Protein AF-A0A7S0WNC1-F1 (afdb_monomer_lite)

Foldseek 3Di:
DDDDDDDDDAPDWDKDWDWDADPDPDPDRIDIDIDIDHHHDDKFWPDKDKPPWAWVVHDDRPDFKTKTWDAQPDQKMWIAIDIPDNPDFAWWWKDWDPDIDIDTRHGDIDGHHGDGGTMIMIGD

Secondary structure (DSSP, 8-state):
-------PPBTSEEEEEEEEE-SSS-TT-EEEEEEEEEBPPPP-EEEEEEESS-EESPP-TT--EEEEEPPTT-S-EEEEEEESSTT---EEEEEETTEEEEEE-TTEEE-----TTPEEEEE-

pLDDT: mean 84.25, std 9.6, range [58.78, 95.0]

Organism: NCBI:txid1411642

Sequence (124 aa):
AEFTVENLLVGSANVVEVAVTAATSFVGNTAVYTVSILRSPQPTLDSILVTPGLLDPTFSPDTLVYTSQLQAHEAEVQLTATANVQTADLTGQVRYGSVDLTTTLQGTSVTVPVSAGSTLEVFI

Radius of gyration: 24.42 Å; chains: 1; bounding box: 46×24×74 Å

Structure (mmCIF, N/CA/C/O backbone):
data_AF-A0A7S0WNC1-F1
#
_entry.id   AF-A0A7S0WNC1-F1
#
loop_
_atom_site.group_PDB
_atom_site.id
_atom_site.type_symbol
_atom_site.label_atom_id
_atom_site.label_alt_id
_atom_site.label_comp_id
_atom_site.label_asym_id
_atom_site.label_entity_id
_atom_site.label_seq_id
_atom_site.pdbx_PDB_ins_code
_atom_site.Cartn_x
_atom_site.Cartn_y
_atom_site.Cartn_z
_atom_site.occupancy
_atom_site.B_iso_or_equiv
_atom_site.auth_seq_id
_atom_site.auth_comp_id
_atom_site.auth_asym_id
_atom_site.auth_atom_id
_atom_site.pdbx_PDB_model_num
ATOM 1 N N . ALA A 1 1 ? 16.246 12.412 -31.675 1.00 63.34 1 ALA A N 1
ATOM 2 C CA . ALA A 1 1 ? 15.172 11.414 -31.812 1.00 63.34 1 ALA A CA 1
ATOM 3 C C . ALA A 1 1 ? 14.704 11.082 -30.411 1.00 63.34 1 ALA A C 1
ATOM 5 O O . ALA A 1 1 ? 15.558 10.851 -29.563 1.00 63.34 1 ALA A O 1
ATOM 6 N N . GLU A 1 2 ? 13.403 11.133 -30.162 1.00 71.81 2 GLU A N 1
ATOM 7 C CA . GLU A 1 2 ? 12.817 10.612 -28.927 1.00 71.81 2 GLU A CA 1
ATOM 8 C C . GLU A 1 2 ? 12.342 9.186 -29.184 1.00 71.81 2 GLU A C 1
ATOM 10 O O . GLU A 1 2 ? 11.897 8.862 -30.287 1.00 71.81 2 GLU A O 1
ATOM 15 N N . PHE A 1 3 ? 12.494 8.331 -28.179 1.00 75.31 3 PHE A N 1
ATOM 16 C CA . PHE A 1 3 ? 12.030 6.955 -28.212 1.00 75.31 3 PHE A CA 1
ATOM 17 C C . PHE A 1 3 ? 11.099 6.747 -27.022 1.00 75.31 3 PHE A C 1
ATOM 19 O O . PHE A 1 3 ? 11.504 6.957 -25.879 1.00 75.31 3 PHE A O 1
ATOM 26 N N . THR A 1 4 ? 9.862 6.347 -27.302 1.00 82.62 4 THR A N 1
ATOM 27 C CA . THR A 1 4 ? 8.836 6.098 -26.288 1.00 82.62 4 THR A CA 1
ATOM 28 C C . THR A 1 4 ? 8.562 4.605 -26.221 1.00 82.62 4 THR A C 1
ATOM 30 O O . THR A 1 4 ? 8.400 3.952 -27.251 1.00 82.62 4 THR A O 1
ATOM 33 N N . VAL A 1 5 ? 8.495 4.067 -25.004 1.00 84.88 5 VAL A N 1
ATOM 34 C CA . VAL A 1 5 ? 8.094 2.681 -24.748 1.00 84.88 5 VAL A CA 1
ATOM 35 C C . VAL A 1 5 ? 6.781 2.705 -23.990 1.00 84.88 5 VAL A C 1
ATOM 37 O O . VAL A 1 5 ? 6.697 3.281 -22.907 1.00 84.88 5 VAL A O 1
ATOM 40 N N . GLU A 1 6 ? 5.763 2.068 -24.552 1.00 89.38 6 GLU A N 1
ATOM 41 C CA . GLU A 1 6 ? 4.425 1.981 -23.968 1.00 89.38 6 GLU A CA 1
ATOM 42 C C . GLU A 1 6 ? 4.067 0.526 -23.647 1.00 89.38 6 GLU A C 1
ATOM 44 O O . GLU A 1 6 ? 4.713 -0.407 -24.120 1.00 89.38 6 GLU A O 1
ATOM 49 N N . ASN A 1 7 ? 3.016 0.326 -22.846 1.00 89.94 7 ASN A N 1
ATOM 50 C CA . ASN A 1 7 ? 2.442 -0.995 -22.548 1.00 89.94 7 ASN A CA 1
ATOM 51 C C . ASN A 1 7 ? 3.414 -2.008 -21.913 1.00 89.94 7 ASN A C 1
ATOM 53 O O . ASN A 1 7 ? 3.333 -3.207 -22.162 1.00 89.94 7 ASN A O 1
ATOM 57 N N . LEU A 1 8 ? 4.305 -1.528 -21.041 1.00 94.88 8 LEU A N 1
ATOM 58 C CA . LEU A 1 8 ? 5.188 -2.380 -20.244 1.00 94.88 8 LEU A CA 1
ATOM 59 C C . LEU A 1 8 ? 4.391 -3.384 -19.397 1.00 94.88 8 LEU A C 1
ATOM 61 O O . LEU A 1 8 ? 3.493 -2.987 -18.641 1.00 94.88 8 LEU A O 1
ATOM 65 N N . LEU A 1 9 ? 4.791 -4.652 -19.470 1.00 94.56 9 LEU A N 1
ATOM 66 C CA . LEU A 1 9 ? 4.290 -5.751 -18.655 1.00 94.56 9 LEU A CA 1
ATOM 67 C C . LEU A 1 9 ? 4.734 -5.578 -17.200 1.00 94.56 9 LEU A C 1
ATOM 69 O O . LEU A 1 9 ? 5.894 -5.272 -16.916 1.00 94.56 9 LEU A O 1
ATOM 73 N N . VAL A 1 10 ? 3.799 -5.788 -16.277 1.00 93.50 10 VAL A N 1
ATOM 74 C CA . VAL A 1 10 ? 4.036 -5.725 -14.831 1.00 93.50 10 VAL A CA 1
ATOM 75 C C . VAL A 1 10 ? 4.637 -7.042 -14.341 1.00 93.50 10 VAL A C 1
ATOM 77 O O . VAL A 1 10 ? 4.198 -8.113 -14.751 1.00 93.50 10 VAL A O 1
ATOM 80 N N . GLY A 1 11 ? 5.628 -6.972 -13.447 1.00 86.75 11 GLY A N 1
ATOM 81 C CA . GLY A 1 11 ? 6.184 -8.154 -12.771 1.00 86.75 11 GLY A CA 1
ATOM 82 C C . GLY A 1 11 ? 7.052 -9.062 -13.651 1.00 86.75 11 GLY A C 1
ATOM 83 O O . GLY A 1 11 ? 7.446 -10.141 -13.220 1.00 86.75 11 GLY A O 1
ATOM 84 N N . SER A 1 12 ? 7.362 -8.647 -14.879 1.00 89.56 12 SER A N 1
ATOM 85 C CA . SER A 1 12 ? 8.265 -9.346 -15.798 1.00 89.56 12 SER A CA 1
ATOM 86 C C . SER A 1 12 ? 9.214 -8.358 -16.471 1.00 89.56 12 SER A C 1
ATOM 88 O O . SER A 1 12 ? 8.938 -7.159 -16.536 1.00 89.56 12 SER A O 1
ATOM 90 N N . ALA A 1 13 ? 10.354 -8.857 -16.952 1.00 92.88 13 ALA A N 1
ATOM 91 C CA . ALA A 1 13 ? 11.328 -8.031 -17.654 1.00 92.88 13 ALA A CA 1
ATOM 92 C C . ALA A 1 13 ? 10.777 -7.587 -19.017 1.00 92.88 13 ALA A C 1
ATOM 94 O O . ALA A 1 13 ? 10.367 -8.413 -19.831 1.00 92.88 13 ALA A O 1
ATOM 95 N N . ASN A 1 14 ? 10.813 -6.281 -19.271 1.00 94.69 14 ASN A N 1
ATOM 96 C CA . ASN A 1 14 ? 10.555 -5.697 -20.580 1.00 94.69 14 ASN A CA 1
ATOM 97 C C . ASN A 1 14 ? 11.902 -5.367 -21.211 1.00 94.69 14 ASN A C 1
ATOM 99 O O . ASN A 1 14 ? 12.667 -4.581 -20.652 1.00 94.69 14 ASN A O 1
ATOM 103 N N . VAL A 1 15 ? 12.202 -5.982 -22.350 1.00 94.19 15 VAL A N 1
ATOM 104 C CA . VAL A 1 15 ? 13.494 -5.822 -23.019 1.00 94.19 15 VAL A CA 1
ATOM 105 C C . VAL A 1 15 ? 13.321 -4.934 -24.240 1.00 94.19 15 VAL A C 1
ATOM 107 O O . VAL A 1 15 ? 12.468 -5.188 -25.087 1.00 94.19 15 VAL A O 1
ATOM 110 N N . VAL A 1 16 ? 14.145 -3.895 -24.317 1.00 93.12 16 VAL A N 1
ATOM 111 C CA . VAL A 1 16 ? 14.182 -2.943 -25.424 1.00 93.12 16 VAL A CA 1
ATOM 112 C C . VAL A 1 16 ? 15.576 -2.970 -26.029 1.00 93.12 16 VAL A C 1
ATOM 114 O O . VAL A 1 16 ? 16.564 -2.737 -25.331 1.00 93.12 16 VAL A O 1
ATOM 117 N N . GLU A 1 17 ? 15.657 -3.222 -27.330 1.00 92.69 17 GLU A N 1
ATOM 118 C CA . GLU A 1 17 ? 16.900 -3.113 -28.088 1.00 92.69 17 GLU A CA 1
ATOM 119 C C . GLU A 1 17 ? 16.966 -1.760 -28.795 1.00 92.69 17 GLU A C 1
ATOM 121 O O . GLU A 1 17 ? 16.087 -1.397 -29.576 1.00 92.69 17 GLU A O 1
ATOM 126 N N . VAL A 1 18 ? 18.025 -1.006 -28.514 1.00 91.00 18 VAL A N 1
ATOM 127 C CA . VAL A 1 18 ? 18.279 0.308 -29.099 1.00 91.00 18 VAL A CA 1
ATOM 128 C C . VAL A 1 18 ? 19.470 0.196 -30.035 1.00 91.00 18 VAL A C 1
ATOM 130 O O . VAL A 1 18 ? 20.613 0.077 -29.592 1.00 91.00 18 VAL A O 1
ATOM 133 N N . ALA A 1 19 ? 19.203 0.249 -31.336 1.00 89.50 19 ALA A N 1
ATOM 134 C CA . ALA A 1 19 ? 20.237 0.330 -32.356 1.00 89.50 19 ALA A CA 1
ATOM 135 C C . ALA A 1 19 ? 20.650 1.794 -32.574 1.00 89.50 19 ALA A C 1
ATOM 137 O O . ALA A 1 19 ? 19.838 2.637 -32.956 1.00 89.50 19 ALA A O 1
ATOM 138 N N . VAL A 1 20 ? 21.924 2.094 -32.340 1.00 87.69 20 VAL A N 1
ATOM 139 C CA . VAL A 1 20 ? 22.532 3.409 -32.541 1.00 87.69 20 VAL A CA 1
ATOM 140 C C . VAL A 1 20 ? 23.480 3.322 -33.725 1.00 87.69 20 VAL A C 1
ATOM 142 O O . VAL A 1 20 ? 24.525 2.679 -33.644 1.00 87.69 20 VAL A O 1
ATOM 145 N N . THR A 1 21 ? 23.128 3.986 -34.821 1.00 85.56 21 THR A N 1
ATOM 146 C CA . THR A 1 21 ? 23.968 4.068 -36.019 1.00 85.56 21 THR A CA 1
ATOM 147 C C . THR A 1 21 ? 24.705 5.404 -36.041 1.00 85.56 21 THR A C 1
ATOM 149 O O . THR A 1 21 ? 24.088 6.465 -35.935 1.00 85.56 21 THR A O 1
ATOM 152 N N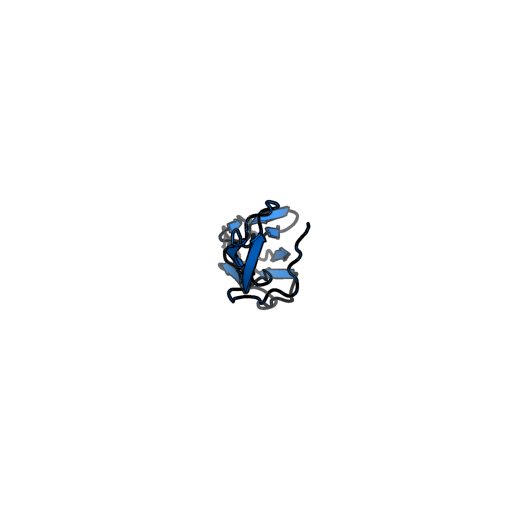 . ALA A 1 22 ? 26.032 5.368 -36.172 1.00 82.06 22 ALA A N 1
ATOM 153 C CA . ALA A 1 22 ? 26.831 6.584 -36.298 1.00 82.06 22 ALA A CA 1
ATOM 154 C C . ALA A 1 22 ? 26.496 7.325 -37.606 1.00 82.06 22 ALA A C 1
ATOM 156 O O . ALA A 1 22 ? 26.330 6.704 -38.651 1.00 82.06 22 ALA A O 1
ATOM 157 N N . ALA A 1 23 ? 26.464 8.660 -37.575 1.00 76.62 23 ALA A N 1
ATOM 158 C CA . ALA A 1 23 ? 26.151 9.493 -38.745 1.00 76.62 23 ALA A CA 1
ATOM 159 C C . ALA A 1 23 ? 27.251 9.509 -39.833 1.00 76.62 23 ALA A C 1
ATOM 161 O O . ALA A 1 23 ? 27.145 10.248 -40.811 1.00 76.62 23 ALA A O 1
ATOM 162 N N . THR A 1 24 ? 28.338 8.751 -39.660 1.00 71.38 24 THR A N 1
ATOM 163 C CA . THR A 1 24 ? 29.456 8.719 -40.607 1.00 71.38 24 THR A CA 1
ATOM 164 C C . THR A 1 24 ? 29.171 7.746 -41.751 1.00 71.38 24 THR A C 1
ATOM 166 O O . THR A 1 24 ? 28.518 6.724 -41.577 1.00 71.38 24 THR A O 1
ATOM 169 N N . SER A 1 25 ? 29.688 8.044 -42.943 1.00 62.34 25 SER A N 1
ATOM 170 C CA . SER A 1 25 ? 29.473 7.262 -44.172 1.00 62.34 25 SER A CA 1
ATOM 171 C C . SER A 1 25 ? 30.195 5.903 -44.212 1.00 62.34 25 SER A C 1
ATOM 173 O O . SER A 1 25 ? 30.212 5.247 -45.254 1.00 62.34 25 SER A O 1
ATOM 175 N N . PHE A 1 26 ? 30.795 5.461 -43.103 1.00 59.75 26 PHE A N 1
ATOM 176 C CA . PHE A 1 26 ? 31.443 4.154 -43.002 1.00 59.75 26 PHE A CA 1
ATOM 177 C C . PHE A 1 26 ? 30.407 3.072 -42.672 1.00 59.75 26 PHE A C 1
ATOM 179 O O . PHE A 1 26 ? 29.800 3.070 -41.601 1.00 59.75 26 PHE A O 1
ATOM 186 N N . VAL A 1 27 ? 30.223 2.130 -43.599 1.00 61.09 27 VAL A N 1
ATOM 187 C CA . VAL A 1 27 ? 29.350 0.960 -43.434 1.00 61.09 27 VAL A CA 1
ATOM 188 C C . VAL A 1 27 ? 29.846 0.116 -42.251 1.00 61.09 27 VAL A C 1
ATOM 190 O O . VAL A 1 27 ? 30.991 -0.326 -42.258 1.00 61.09 27 VAL A O 1
ATOM 193 N N . GLY A 1 28 ? 28.992 -0.109 -41.242 1.00 62.94 28 GLY A N 1
ATOM 194 C CA . GLY A 1 28 ? 29.263 -1.036 -40.128 1.00 62.94 28 GLY A CA 1
ATOM 195 C C . GLY A 1 28 ? 29.240 -0.456 -38.705 1.00 62.94 28 GLY A C 1
ATOM 196 O O . GLY A 1 28 ? 29.346 -1.222 -37.755 1.00 62.94 28 GLY A O 1
ATOM 197 N N . ASN A 1 29 ? 29.048 0.852 -38.510 1.00 75.88 29 ASN A N 1
ATOM 198 C CA . ASN A 1 29 ? 29.026 1.468 -37.171 1.00 75.88 29 ASN A CA 1
ATOM 199 C C . ASN A 1 29 ? 27.618 1.496 -36.538 1.00 75.88 29 ASN A C 1
ATOM 201 O O . ASN A 1 29 ? 27.086 2.575 -36.268 1.00 75.88 29 ASN A O 1
ATOM 205 N N . THR A 1 30 ? 26.997 0.330 -36.320 1.00 83.88 30 THR A N 1
ATOM 206 C CA . THR A 1 30 ? 25.779 0.228 -35.490 1.00 83.88 30 THR A CA 1
ATOM 207 C C . THR A 1 30 ? 26.099 -0.486 -34.184 1.00 83.88 30 THR A C 1
ATOM 209 O O . THR A 1 30 ? 26.594 -1.609 -34.202 1.00 83.88 30 THR A O 1
ATOM 212 N N . ALA A 1 31 ? 25.807 0.160 -33.059 1.00 87.38 31 ALA A N 1
ATOM 213 C CA . ALA A 1 31 ? 25.872 -0.441 -31.734 1.00 87.38 31 ALA A CA 1
ATOM 214 C C . ALA A 1 31 ? 24.455 -0.764 -31.257 1.00 87.38 31 ALA A C 1
ATOM 216 O O . ALA A 1 31 ? 23.565 0.075 -31.378 1.00 87.38 31 ALA A O 1
ATOM 217 N N . VAL A 1 32 ? 24.243 -1.962 -30.715 1.00 90.88 32 VAL A N 1
ATOM 218 C CA . VAL A 1 32 ? 22.961 -2.354 -30.119 1.00 90.88 32 VAL A CA 1
ATOM 219 C C . VAL A 1 32 ? 23.103 -2.339 -28.605 1.00 90.88 32 VAL A C 1
ATOM 221 O O . VAL A 1 32 ? 24.003 -2.973 -28.056 1.00 90.88 32 VAL A O 1
ATOM 224 N N . TYR A 1 33 ? 22.214 -1.610 -27.939 1.00 92.12 33 TYR A N 1
ATOM 225 C CA . TYR A 1 33 ? 22.114 -1.554 -26.487 1.00 92.12 33 TYR A CA 1
ATOM 226 C C . TYR A 1 33 ? 20.849 -2.264 -26.034 1.00 92.12 33 TYR A C 1
ATOM 228 O O . TYR A 1 33 ? 19.778 -2.044 -26.593 1.00 92.12 33 TYR A O 1
ATOM 236 N N . THR A 1 34 ? 20.962 -3.071 -24.986 1.00 94.38 34 THR A N 1
ATOM 237 C CA . THR A 1 34 ? 19.812 -3.716 -24.354 1.00 94.38 34 THR A CA 1
ATOM 238 C C . THR A 1 34 ? 19.436 -2.950 -23.093 1.00 94.38 34 THR A C 1
ATOM 240 O O . THR A 1 34 ? 20.238 -2.837 -22.165 1.00 94.38 34 THR A O 1
ATOM 243 N N . VAL A 1 35 ? 18.208 -2.445 -23.044 1.00 93.88 35 VAL A N 1
ATOM 244 C CA . VAL A 1 35 ? 17.616 -1.834 -21.852 1.00 93.88 35 VAL A CA 1
ATOM 245 C C . VAL A 1 35 ? 16.601 -2.814 -21.278 1.00 93.88 35 VAL A C 1
ATOM 247 O O . VAL A 1 35 ? 15.655 -3.206 -21.959 1.00 93.88 35 VAL A O 1
ATOM 250 N N . SER A 1 36 ? 16.806 -3.223 -20.026 1.00 95.00 36 SER A N 1
ATOM 251 C CA . SER A 1 36 ? 15.862 -4.064 -19.288 1.00 95.00 36 SER A CA 1
ATOM 252 C C . SER A 1 36 ? 15.077 -3.203 -18.307 1.00 95.00 36 SER A C 1
ATOM 254 O O . SER A 1 36 ? 15.663 -2.525 -17.463 1.00 95.00 36 SER A O 1
ATOM 256 N N . ILE A 1 37 ? 13.754 -3.218 -18.435 1.00 94.50 37 ILE A N 1
ATOM 257 C CA . ILE A 1 37 ? 12.833 -2.426 -17.624 1.00 94.50 37 ILE A CA 1
ATOM 258 C C . ILE A 1 37 ? 11.948 -3.387 -16.839 1.00 94.50 37 ILE A C 1
ATOM 260 O O . ILE A 1 37 ? 11.158 -4.141 -17.412 1.00 94.50 37 ILE A O 1
ATOM 264 N N . LEU A 1 38 ? 12.043 -3.334 -15.513 1.00 92.75 38 LEU A N 1
ATOM 265 C CA . LEU A 1 38 ? 11.115 -4.026 -14.628 1.00 92.75 38 LEU A CA 1
ATOM 266 C C . LEU A 1 38 ? 10.064 -3.036 -14.138 1.00 92.75 38 LEU A C 1
ATOM 268 O O . LEU A 1 38 ? 10.365 -2.124 -13.369 1.00 92.75 38 LEU A O 1
ATOM 272 N N . ARG A 1 39 ? 8.820 -3.219 -14.582 1.00 92.88 39 ARG A N 1
ATOM 273 C CA . ARG A 1 39 ? 7.700 -2.419 -14.093 1.00 92.88 39 ARG A CA 1
ATOM 274 C C . ARG A 1 39 ? 7.147 -3.036 -12.812 1.00 92.88 39 ARG A C 1
ATOM 276 O O . ARG A 1 39 ? 6.645 -4.162 -12.829 1.00 92.88 39 ARG A O 1
ATOM 283 N N . SER A 1 40 ? 7.214 -2.271 -11.725 1.00 90.81 40 SER A N 1
ATOM 284 C CA . SER A 1 40 ? 6.584 -2.627 -10.451 1.00 90.81 40 SER A CA 1
ATOM 285 C C . SER A 1 40 ? 5.052 -2.648 -10.584 1.00 90.81 40 SER A C 1
ATOM 287 O O . SER A 1 40 ? 4.506 -1.835 -11.345 1.00 90.81 40 SER A O 1
ATOM 289 N N . PRO A 1 41 ? 4.338 -3.550 -9.883 1.00 90.69 41 PRO A N 1
ATOM 290 C CA . PRO A 1 41 ? 2.884 -3.469 -9.789 1.00 90.69 41 PRO A CA 1
ATOM 291 C C . PRO A 1 41 ? 2.439 -2.177 -9.098 1.00 90.69 41 PRO A C 1
ATOM 293 O O . PRO A 1 41 ? 3.235 -1.465 -8.485 1.00 90.69 41 PRO A O 1
ATOM 296 N N . GLN A 1 42 ? 1.151 -1.856 -9.239 1.00 89.00 42 GLN A N 1
ATOM 297 C CA . GLN A 1 42 ? 0.570 -0.738 -8.502 1.00 89.00 42 GLN A CA 1
ATOM 298 C C . GLN A 1 42 ? 0.641 -1.036 -6.999 1.00 89.00 42 GLN A C 1
ATOM 300 O O . GLN A 1 42 ? 0.238 -2.134 -6.598 1.00 89.00 42 GLN A O 1
ATOM 305 N N . PRO A 1 43 ? 1.158 -0.099 -6.187 1.00 88.38 43 PRO A N 1
ATOM 306 C CA . PRO A 1 43 ? 1.177 -0.272 -4.750 1.00 88.38 43 PRO A CA 1
ATOM 307 C C . PRO A 1 43 ? -0.256 -0.217 -4.215 1.00 88.38 43 PRO A C 1
ATOM 309 O O . PRO A 1 43 ? -1.006 0.712 -4.509 1.00 88.38 43 PRO A O 1
ATOM 312 N N . THR A 1 44 ? -0.630 -1.222 -3.440 1.00 88.50 44 THR A N 1
ATOM 313 C CA . THR A 1 44 ? -1.899 -1.323 -2.722 1.00 88.50 44 THR A CA 1
ATOM 314 C C . THR A 1 44 ? -1.621 -1.767 -1.295 1.00 88.50 44 THR A C 1
ATOM 316 O O . THR A 1 44 ? -0.609 -2.422 -1.020 1.00 88.50 44 THR A O 1
ATOM 319 N N . LEU A 1 45 ? -2.530 -1.433 -0.382 1.00 90.44 45 LEU A N 1
ATOM 320 C CA . LEU A 1 45 ? -2.493 -1.972 0.969 1.00 90.44 45 LEU A CA 1
ATOM 321 C C . LEU A 1 45 ? -2.776 -3.483 0.915 1.00 90.44 45 LEU A C 1
ATOM 323 O O . LEU A 1 45 ? -3.720 -3.915 0.258 1.00 90.44 45 LEU A O 1
ATOM 327 N N . ASP A 1 46 ? -1.935 -4.273 1.570 1.00 91.88 46 ASP A N 1
ATOM 328 C CA . ASP A 1 46 ? -1.992 -5.740 1.593 1.00 91.88 46 ASP A CA 1
ATOM 329 C C . ASP A 1 46 ? -2.404 -6.271 2.969 1.00 91.88 46 ASP A C 1
ATOM 331 O O . ASP A 1 46 ? -3.070 -7.297 3.073 1.00 91.88 46 ASP A O 1
ATOM 335 N N . SER A 1 47 ? -2.066 -5.544 4.037 1.00 92.38 47 SER A N 1
ATOM 336 C CA . SER A 1 47 ? -2.628 -5.787 5.363 1.00 92.38 47 SER A CA 1
ATOM 337 C C . SER A 1 47 ? -2.577 -4.545 6.245 1.00 92.38 47 SER A C 1
ATOM 339 O O . SER A 1 47 ? -1.758 -3.644 6.045 1.00 92.38 47 SER A O 1
ATOM 341 N N . ILE A 1 48 ? -3.441 -4.533 7.255 1.00 91.44 48 ILE A N 1
ATOM 342 C CA . ILE A 1 48 ? -3.351 -3.654 8.413 1.00 91.44 48 ILE A CA 1
ATOM 343 C C . ILE A 1 48 ? -3.680 -4.467 9.666 1.00 91.44 48 ILE A C 1
ATOM 345 O O . ILE A 1 48 ? -4.610 -5.275 9.678 1.00 91.44 48 ILE A O 1
ATOM 349 N N . LEU A 1 49 ? -2.887 -4.273 10.712 1.00 89.69 49 LEU A N 1
ATOM 350 C CA . LEU A 1 49 ? -3.030 -4.928 12.000 1.00 89.69 49 LEU A CA 1
ATOM 351 C C . LEU A 1 49 ? -2.946 -3.883 13.104 1.00 89.69 49 LEU A C 1
ATOM 353 O O . LEU A 1 49 ? -2.007 -3.087 13.150 1.00 89.69 49 LEU A O 1
ATOM 357 N N . VAL A 1 50 ? -3.911 -3.939 14.014 1.00 87.94 50 VAL A N 1
ATOM 358 C CA . VAL A 1 50 ? -3.885 -3.224 15.289 1.00 87.94 50 VAL A CA 1
ATOM 359 C C . VAL A 1 50 ? -3.560 -4.245 16.371 1.00 87.94 50 VAL A C 1
ATOM 361 O O . VAL A 1 50 ? -4.024 -5.378 16.314 1.00 87.94 50 VAL A O 1
ATOM 364 N N . THR A 1 51 ? -2.717 -3.894 17.334 1.00 86.38 51 THR A N 1
ATOM 365 C CA . THR A 1 51 ? -2.455 -4.733 18.512 1.00 86.38 51 THR A CA 1
ATOM 366 C C . THR A 1 51 ? -2.506 -3.855 19.756 1.00 86.38 51 THR A C 1
ATOM 368 O O . THR A 1 51 ? -1.818 -2.832 19.769 1.00 86.38 51 THR A O 1
ATOM 371 N N . PRO A 1 52 ? -3.297 -4.218 20.785 1.00 83.38 52 PRO A N 1
ATOM 372 C CA . PRO A 1 52 ? -3.999 -5.504 20.975 1.00 83.38 52 PRO A CA 1
ATOM 373 C C . PRO A 1 52 ? -5.423 -5.589 20.390 1.00 83.38 52 PRO A C 1
ATOM 375 O O . PRO A 1 52 ? -6.046 -6.647 20.457 1.00 83.38 52 PRO A O 1
ATOM 378 N N . GLY A 1 53 ? -5.939 -4.495 19.826 1.00 82.94 53 GLY A N 1
ATOM 379 C CA . GLY A 1 53 ? -7.299 -4.421 19.289 1.00 82.94 53 GLY A CA 1
ATOM 380 C C . GLY A 1 53 ? -7.538 -5.207 17.993 1.00 82.94 53 GLY A C 1
ATOM 381 O O . GLY A 1 53 ? -6.626 -5.750 17.379 1.00 82.94 53 GLY A O 1
ATOM 382 N N . LEU A 1 54 ? -8.798 -5.241 17.559 1.00 88.44 54 LEU A N 1
ATOM 383 C CA . LEU A 1 54 ? -9.211 -5.809 16.275 1.00 88.44 54 LEU A CA 1
ATOM 384 C C . LEU A 1 54 ? -9.837 -4.716 15.412 1.00 88.44 54 LEU A C 1
ATOM 386 O O . LEU A 1 54 ? -10.552 -3.855 15.920 1.00 88.44 54 LEU A O 1
ATOM 390 N N . LEU A 1 55 ? -9.588 -4.788 14.105 1.00 91.62 55 LEU A N 1
ATOM 391 C CA . LEU A 1 55 ? -10.204 -3.896 13.130 1.00 91.62 55 LEU A CA 1
ATOM 392 C C . LEU A 1 55 ? -11.667 -4.280 12.888 1.00 91.62 55 LEU A C 1
ATOM 394 O O . LEU A 1 55 ? -11.983 -5.449 12.652 1.00 91.62 55 LEU A O 1
ATOM 398 N N . ASP A 1 56 ? -12.526 -3.270 12.886 1.00 92.31 56 ASP A N 1
ATOM 399 C CA . ASP A 1 56 ? -13.904 -3.317 12.421 1.00 92.31 56 ASP A CA 1
ATOM 400 C C . ASP A 1 56 ? -14.110 -2.198 11.379 1.00 92.31 56 ASP A C 1
ATOM 402 O O . ASP A 1 56 ? -13.985 -1.012 11.722 1.00 92.31 56 ASP A O 1
ATOM 406 N N . PRO A 1 57 ? -14.358 -2.541 10.101 1.00 93.81 57 PRO A N 1
ATOM 407 C CA . PRO A 1 57 ? -14.516 -3.898 9.563 1.00 93.81 57 PRO A CA 1
ATOM 408 C C . PRO A 1 57 ? -13.195 -4.684 9.514 1.00 93.81 57 PRO A C 1
ATOM 410 O O . PRO A 1 57 ? -12.106 -4.116 9.604 1.00 93.81 57 PRO A O 1
ATOM 413 N N . THR A 1 58 ? -13.276 -6.004 9.308 1.00 92.94 58 THR A N 1
ATOM 414 C CA . THR A 1 58 ? -12.087 -6.802 8.969 1.00 92.94 58 THR A CA 1
ATOM 415 C C . THR A 1 58 ? -11.420 -6.242 7.716 1.00 92.94 58 THR A C 1
ATOM 417 O O . THR A 1 58 ? -12.113 -5.776 6.809 1.00 92.94 58 THR A O 1
ATOM 420 N N . PHE A 1 59 ? -10.089 -6.322 7.652 1.00 93.69 59 PHE A N 1
ATOM 421 C CA . PHE A 1 59 ? -9.303 -5.777 6.547 1.00 93.69 59 PHE A CA 1
ATOM 422 C C . PHE A 1 59 ? -9.863 -6.146 5.163 1.00 93.69 59 PHE A C 1
ATOM 424 O O . PHE A 1 59 ? -10.128 -7.315 4.872 1.00 93.69 59 PHE A O 1
ATOM 431 N N . SER A 1 60 ? -9.989 -5.126 4.313 1.00 92.25 60 SER A N 1
ATOM 432 C CA . SER A 1 60 ? -10.267 -5.240 2.884 1.00 92.25 60 SER A CA 1
ATOM 433 C C . SER A 1 60 ? -9.506 -4.134 2.145 1.00 92.25 60 SER A C 1
ATOM 435 O O . SER A 1 60 ? -9.549 -2.985 2.587 1.00 92.25 60 SER A O 1
ATOM 437 N N . PRO A 1 61 ? -8.847 -4.417 1.010 1.00 85.69 61 PRO A N 1
ATOM 438 C CA . PRO A 1 61 ? -8.084 -3.406 0.273 1.00 85.69 61 PRO A CA 1
ATOM 439 C C . PRO A 1 61 ? -8.942 -2.228 -0.220 1.00 85.69 61 PRO A C 1
ATOM 441 O O . PRO A 1 61 ? -8.405 -1.154 -0.472 1.00 85.69 61 PRO A O 1
ATOM 444 N N . ASP A 1 62 ? -10.262 -2.410 -0.315 1.00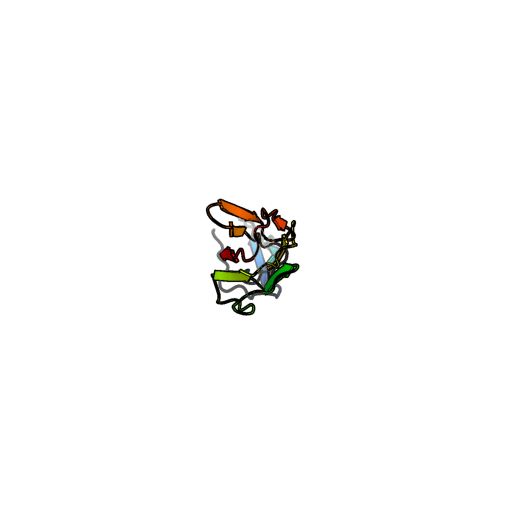 88.50 62 ASP A N 1
ATOM 445 C CA . ASP A 1 62 ? -11.207 -1.377 -0.757 1.00 88.50 62 ASP A CA 1
ATOM 446 C C . ASP A 1 62 ? -11.745 -0.504 0.395 1.00 88.50 62 ASP A C 1
ATOM 448 O O . ASP A 1 62 ? -12.465 0.470 0.162 1.00 88.50 62 ASP A O 1
ATOM 452 N N . THR A 1 63 ? -11.433 -0.844 1.649 1.00 91.69 63 THR A N 1
ATOM 453 C CA . THR A 1 63 ? -11.901 -0.100 2.824 1.00 91.69 63 THR A CA 1
ATOM 454 C C . THR A 1 63 ? -10.905 0.995 3.194 1.00 91.69 63 THR A C 1
ATOM 456 O O . THR A 1 63 ? -9.753 0.717 3.520 1.00 91.69 63 THR A O 1
ATOM 459 N N . LEU A 1 64 ? -11.386 2.242 3.212 1.00 90.62 64 LEU A N 1
ATOM 460 C CA . LEU A 1 64 ? -10.582 3.430 3.532 1.00 90.62 64 LEU A CA 1
ATOM 461 C C . LEU A 1 64 ? -10.630 3.837 5.009 1.00 90.62 64 LEU A C 1
ATOM 463 O O . LEU A 1 64 ? -9.811 4.636 5.452 1.00 90.62 64 LEU A O 1
ATOM 467 N N . VAL A 1 65 ? -11.604 3.328 5.770 1.00 92.25 65 VAL A N 1
ATOM 468 C CA . VAL A 1 65 ? -11.819 3.714 7.168 1.00 92.25 65 VAL A CA 1
ATOM 469 C C . VAL A 1 65 ? -12.029 2.479 8.022 1.00 92.25 65 VAL A C 1
ATOM 471 O O . VAL A 1 65 ? -12.922 1.674 7.755 1.00 92.25 65 VAL A O 1
ATOM 474 N N . TYR A 1 66 ? -11.232 2.375 9.077 1.00 93.00 66 TYR A N 1
ATOM 475 C CA . TYR A 1 66 ? -11.316 1.317 10.067 1.00 93.00 66 TYR A CA 1
ATOM 476 C C . TYR A 1 66 ? -11.504 1.883 11.460 1.00 93.00 66 TYR A C 1
ATOM 478 O O . TYR A 1 66 ? -11.028 2.974 11.771 1.00 93.00 66 TYR A O 1
ATOM 486 N N . THR A 1 67 ? -12.131 1.092 12.321 1.00 92.69 67 THR A N 1
ATOM 487 C CA . THR A 1 67 ? -12.207 1.365 13.752 1.00 92.69 67 THR A CA 1
ATOM 488 C C . THR A 1 67 ? -11.618 0.205 14.545 1.00 92.69 67 THR A C 1
ATOM 490 O O . THR A 1 67 ? -11.634 -0.933 14.091 1.00 92.69 67 THR A O 1
ATOM 493 N N . SER A 1 68 ? -11.075 0.476 15.726 1.00 89.19 68 SER A N 1
ATOM 494 C CA . SER A 1 68 ? -10.655 -0.554 16.675 1.00 89.19 68 SER A CA 1
ATOM 495 C C . SER A 1 68 ? -11.049 -0.127 18.080 1.00 89.19 68 SER A C 1
ATOM 497 O O . SER A 1 68 ? -10.666 0.951 18.543 1.00 89.19 68 SER A O 1
ATOM 499 N N . GLN A 1 69 ? -11.813 -0.979 18.762 1.00 85.06 69 GLN A N 1
ATOM 500 C CA . GLN A 1 69 ? -12.190 -0.768 20.158 1.00 85.06 69 GLN A CA 1
ATOM 501 C C . GLN A 1 69 ? -11.087 -1.299 21.067 1.00 85.06 69 GLN A C 1
ATOM 503 O O . GLN A 1 69 ? -10.743 -2.480 21.007 1.00 85.06 69 GLN A O 1
ATOM 508 N N . LEU A 1 70 ? -10.538 -0.424 21.904 1.00 78.81 70 LEU A N 1
ATOM 509 C CA . LEU A 1 70 ? -9.437 -0.766 22.800 1.00 78.81 70 LEU A CA 1
ATOM 510 C C . LEU A 1 70 ? -9.965 -1.123 24.188 1.00 78.81 70 LEU A C 1
ATOM 512 O O . LEU A 1 70 ? -10.901 -0.496 24.704 1.00 78.81 70 LEU A O 1
ATOM 516 N N . GLN A 1 71 ? -9.355 -2.125 24.818 1.00 73.56 71 GLN A N 1
ATOM 517 C CA . GLN A 1 71 ? -9.688 -2.457 26.199 1.00 73.56 71 GLN A CA 1
ATOM 518 C C . GLN A 1 71 ? -9.044 -1.453 27.165 1.00 73.56 71 GLN A C 1
ATOM 520 O O . GLN A 1 71 ? -8.012 -0.846 26.892 1.00 73.56 71 GLN A O 1
ATOM 525 N N . ALA A 1 72 ? -9.656 -1.280 28.339 1.00 63.84 72 ALA A N 1
ATOM 526 C CA . ALA A 1 72 ? -9.345 -0.209 29.294 1.00 63.84 72 ALA A CA 1
ATOM 527 C C . ALA A 1 72 ? -7.907 -0.187 29.868 1.00 63.84 72 ALA A C 1
ATOM 529 O O . ALA A 1 72 ? -7.591 0.698 30.657 1.00 63.84 72 ALA A O 1
ATOM 530 N N . HIS A 1 73 ? -7.056 -1.155 29.525 1.00 64.69 73 HIS A N 1
ATOM 531 C CA . HIS A 1 73 ? -5.727 -1.370 30.106 1.00 64.69 73 HIS A CA 1
ATOM 532 C C . HIS A 1 73 ? -4.570 -1.251 29.090 1.00 64.69 73 HIS A C 1
ATOM 534 O O . HIS A 1 73 ? -3.422 -1.511 29.444 1.00 64.69 73 HIS A O 1
ATOM 540 N N . GLU A 1 74 ? -4.835 -0.836 27.849 1.00 65.00 74 GLU A N 1
ATOM 541 C CA . GLU A 1 74 ? -3.861 -0.858 26.743 1.00 65.00 74 GLU A CA 1
ATOM 542 C C . GLU A 1 74 ? -3.183 0.505 26.511 1.00 65.00 74 GLU A C 1
ATOM 544 O O . GLU A 1 74 ? -3.608 1.282 25.665 1.00 65.00 74 GLU A O 1
ATOM 549 N N . ALA A 1 75 ? -2.132 0.832 27.271 1.00 68.88 75 ALA A N 1
ATOM 550 C CA . ALA A 1 75 ? -1.475 2.151 27.208 1.00 68.88 75 ALA A CA 1
ATOM 551 C C . ALA A 1 75 ? -0.694 2.438 25.903 1.00 68.88 75 ALA A C 1
ATOM 553 O O . ALA A 1 75 ? -0.301 3.579 25.652 1.00 68.88 75 ALA A O 1
ATOM 554 N N . GLU A 1 76 ? -0.452 1.420 25.078 1.00 78.12 76 GLU A N 1
ATOM 555 C CA . GLU A 1 76 ? 0.254 1.528 23.802 1.00 78.12 76 GLU A CA 1
ATOM 556 C C . GLU A 1 76 ? -0.433 0.637 22.771 1.00 78.12 76 GLU A C 1
ATOM 558 O O . GLU A 1 76 ? -0.741 -0.522 23.057 1.00 78.12 76 GLU A O 1
ATOM 563 N N . VAL A 1 77 ? -0.657 1.183 21.576 1.00 80.50 77 VAL A N 1
ATOM 564 C CA . VAL A 1 77 ? -1.222 0.444 20.451 1.00 80.50 77 VAL A CA 1
ATOM 565 C C . VAL A 1 77 ? -0.219 0.433 19.315 1.00 80.50 77 VAL A C 1
ATOM 567 O O . VAL A 1 77 ? 0.301 1.469 18.903 1.00 80.50 77 VAL A O 1
ATOM 570 N N . GLN A 1 78 ? 0.047 -0.751 18.781 1.00 84.25 78 GLN A N 1
ATOM 571 C CA . GLN A 1 78 ? 0.884 -0.893 17.598 1.00 84.25 78 GLN A CA 1
ATOM 572 C C . GLN A 1 78 ? 0.010 -1.005 16.361 1.00 84.25 78 GLN A C 1
ATOM 574 O O . GLN A 1 78 ? -0.931 -1.802 16.324 1.00 84.25 78 GLN A O 1
ATOM 579 N N . LEU A 1 79 ? 0.343 -0.201 15.353 1.00 86.44 79 LEU A N 1
ATOM 580 C CA . LEU A 1 79 ? -0.294 -0.211 14.050 1.00 86.44 79 LEU A CA 1
ATOM 581 C C . LEU A 1 79 ? 0.735 -0.642 13.010 1.00 86.44 79 LEU A C 1
ATOM 583 O O . LEU A 1 79 ? 1.725 0.042 12.757 1.00 86.44 79 LEU A O 1
ATOM 587 N N . THR A 1 80 ? 0.499 -1.799 12.406 1.00 87.38 80 THR A N 1
ATOM 588 C CA . THR A 1 80 ? 1.370 -2.332 11.360 1.00 87.38 80 THR A CA 1
ATOM 589 C C . THR A 1 80 ? 0.578 -2.477 10.080 1.00 87.38 80 THR A C 1
ATOM 591 O O . THR A 1 80 ? -0.391 -3.227 10.036 1.00 87.38 80 THR A O 1
ATOM 594 N N . ALA A 1 81 ? 1.004 -1.779 9.036 1.00 89.62 81 ALA A N 1
ATOM 595 C CA . ALA A 1 81 ? 0.484 -1.944 7.691 1.00 89.62 81 ALA A CA 1
ATOM 596 C C . ALA A 1 81 ? 1.561 -2.494 6.750 1.00 89.62 81 ALA A C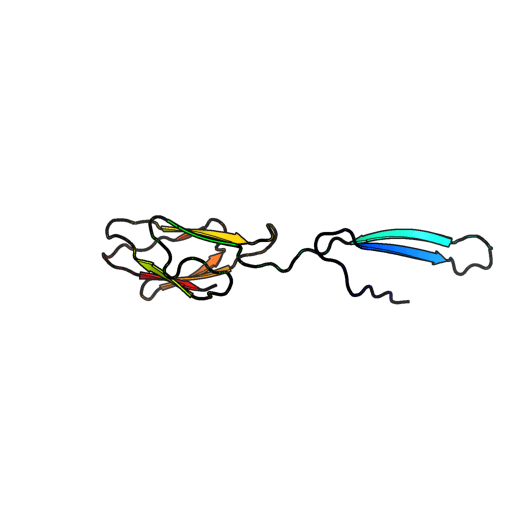 1
ATOM 598 O O . ALA A 1 81 ? 2.742 -2.152 6.872 1.00 89.62 81 ALA A O 1
ATOM 599 N N . THR A 1 82 ? 1.151 -3.320 5.790 1.00 91.25 82 THR A N 1
ATOM 600 C CA . THR A 1 82 ? 2.028 -3.822 4.725 1.00 91.25 82 THR A CA 1
ATOM 601 C C . THR A 1 82 ? 1.450 -3.479 3.367 1.00 91.25 82 THR A C 1
ATOM 603 O O . THR A 1 82 ? 0.249 -3.597 3.146 1.00 91.25 82 THR A O 1
ATOM 606 N N . ALA A 1 83 ? 2.310 -3.056 2.446 1.00 91.12 83 ALA A N 1
ATOM 607 C CA . ALA A 1 83 ? 1.948 -2.869 1.052 1.00 91.12 83 ALA A CA 1
ATOM 608 C C . ALA A 1 83 ? 2.300 -4.134 0.271 1.00 91.12 83 ALA A C 1
ATOM 610 O O . ALA A 1 83 ? 3.255 -4.835 0.613 1.00 91.12 83 ALA A O 1
ATOM 611 N N . ASN A 1 84 ? 1.597 -4.374 -0.833 1.00 90.25 84 ASN A N 1
ATOM 612 C CA . ASN A 1 84 ? 1.925 -5.452 -1.772 1.00 90.25 84 ASN A CA 1
ATOM 613 C C . ASN A 1 84 ? 3.295 -5.241 -2.462 1.00 90.25 84 ASN A C 1
ATOM 615 O O . ASN A 1 84 ? 3.842 -6.153 -3.082 1.00 90.25 84 ASN A O 1
ATOM 619 N N . VAL A 1 85 ? 3.853 -4.031 -2.359 1.00 90.31 85 VAL A N 1
ATOM 620 C CA . VAL A 1 85 ? 5.165 -3.635 -2.869 1.00 90.31 85 VAL A CA 1
ATOM 621 C C . VAL A 1 85 ? 5.999 -3.092 -1.713 1.00 90.31 85 VAL A C 1
ATOM 623 O O . VAL A 1 85 ? 5.662 -2.071 -1.129 1.00 90.31 85 VAL A O 1
ATOM 626 N N . GLN A 1 86 ? 7.132 -3.732 -1.415 1.00 83.38 86 GLN A N 1
ATOM 627 C CA . GLN A 1 86 ? 7.982 -3.360 -0.271 1.00 83.38 86 GLN A CA 1
ATOM 628 C C . GLN A 1 86 ? 8.565 -1.942 -0.340 1.00 83.38 86 GLN A C 1
ATOM 630 O O . GLN A 1 86 ? 8.903 -1.376 0.690 1.00 83.38 86 GLN A O 1
ATOM 635 N N . THR A 1 87 ? 8.708 -1.377 -1.540 1.00 84.81 87 THR A N 1
ATOM 636 C CA . THR A 1 87 ? 9.226 -0.016 -1.739 1.00 84.81 87 THR A CA 1
ATOM 637 C C . THR A 1 87 ? 8.130 1.049 -1.713 1.00 84.81 87 THR A C 1
ATOM 639 O O . THR A 1 87 ? 8.400 2.187 -2.084 1.00 84.81 87 THR A O 1
ATOM 642 N N . ALA A 1 88 ? 6.886 0.682 -1.399 1.00 88.12 88 ALA A N 1
ATOM 643 C CA . ALA A 1 88 ? 5.796 1.638 -1.299 1.00 88.12 88 ALA A CA 1
ATOM 644 C C . ALA A 1 88 ? 5.842 2.357 0.050 1.00 88.12 88 ALA A C 1
ATOM 646 O O . ALA A 1 88 ? 5.942 1.717 1.097 1.00 88.12 88 ALA A O 1
ATOM 647 N N . ASP A 1 89 ? 5.696 3.677 0.012 1.00 87.44 89 ASP A N 1
ATOM 648 C CA . ASP A 1 89 ? 5.460 4.466 1.212 1.00 87.44 89 ASP A CA 1
ATOM 649 C C . ASP A 1 89 ? 3.994 4.317 1.623 1.00 87.44 89 ASP A C 1
ATOM 651 O O . ASP A 1 89 ? 3.081 4.555 0.830 1.00 87.44 89 ASP A O 1
ATOM 655 N N . LEU A 1 90 ? 3.768 3.920 2.873 1.00 88.25 90 LEU A N 1
ATOM 656 C CA . LEU A 1 90 ? 2.436 3.837 3.460 1.00 88.25 90 LEU A CA 1
ATOM 657 C C . LEU A 1 90 ? 2.262 4.960 4.463 1.00 88.25 90 LEU A C 1
ATOM 659 O O . LEU A 1 90 ? 2.828 4.904 5.555 1.00 88.25 90 LEU A O 1
ATOM 663 N N . THR A 1 91 ? 1.460 5.951 4.108 1.00 88.56 91 THR A N 1
ATOM 664 C CA . THR A 1 91 ? 1.004 6.996 5.020 1.00 88.56 91 THR A CA 1
ATOM 665 C C . THR A 1 91 ? -0.475 6.812 5.311 1.00 88.56 91 THR A C 1
ATOM 667 O O . THR A 1 91 ? -1.214 6.247 4.513 1.00 88.56 91 THR A O 1
ATOM 670 N N . GLY A 1 92 ? -0.897 7.269 6.481 1.00 88.62 92 GLY A N 1
ATOM 671 C CA . GLY A 1 92 ? -2.301 7.298 6.852 1.00 88.62 92 GLY A CA 1
ATOM 672 C C . GLY A 1 92 ? -2.539 8.290 7.971 1.00 88.62 92 GLY A C 1
ATOM 673 O O . GLY A 1 92 ? -1.600 8.856 8.547 1.00 88.62 92 GLY A O 1
ATOM 674 N N . GLN A 1 93 ? -3.811 8.507 8.271 1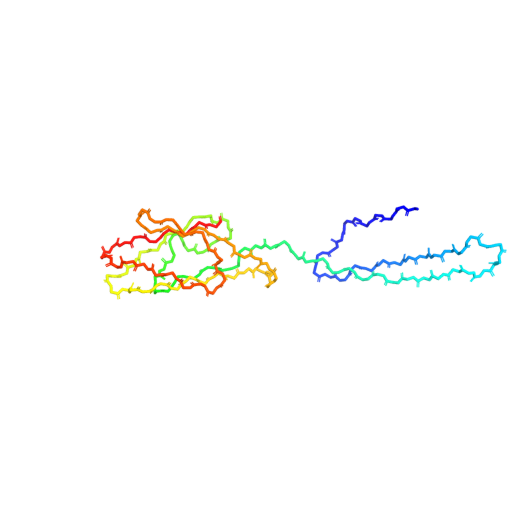.00 90.50 93 GLN A N 1
ATOM 675 C CA . GLN A 1 93 ? -4.225 9.294 9.420 1.00 90.50 93 GLN A CA 1
ATOM 676 C C . GLN A 1 93 ? -4.785 8.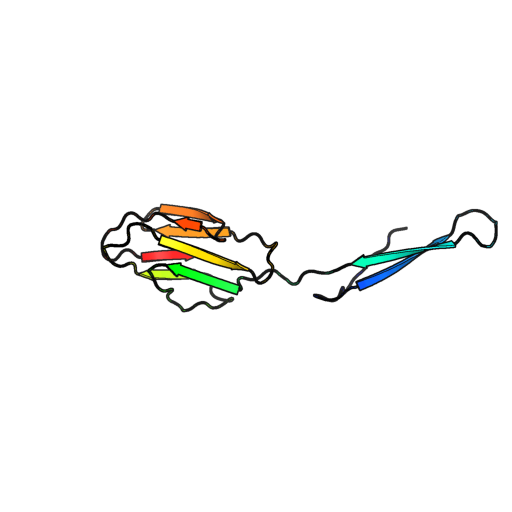357 10.483 1.00 90.50 93 GLN A C 1
ATOM 678 O O . GLN A 1 93 ? -5.616 7.497 10.212 1.00 90.50 93 GLN A O 1
ATOM 683 N N . VAL A 1 94 ? -4.321 8.532 11.710 1.00 88.31 94 VAL A N 1
ATOM 684 C CA . VAL A 1 94 ? -4.839 7.838 12.881 1.00 88.31 94 VAL A CA 1
ATOM 685 C C . VAL A 1 94 ? -5.502 8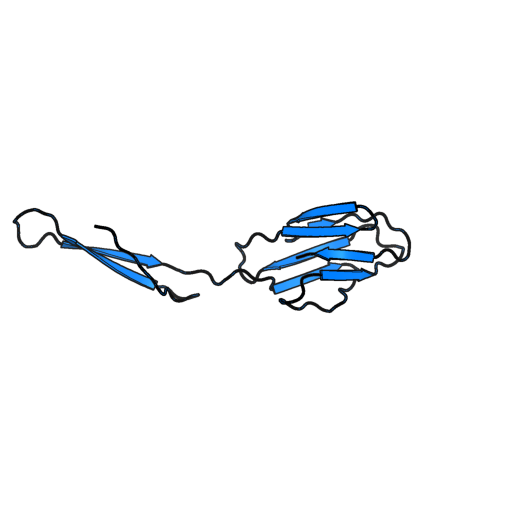.873 13.769 1.00 88.31 94 VAL A C 1
ATOM 687 O O . VAL A 1 94 ? -4.881 9.880 14.113 1.00 88.31 94 VAL A O 1
ATOM 690 N N . ARG A 1 95 ? -6.754 8.628 14.140 1.00 87.69 95 ARG A N 1
ATOM 691 C CA . ARG A 1 95 ? -7.524 9.506 15.013 1.00 87.69 95 ARG A CA 1
ATOM 692 C C . ARG A 1 95 ? -7.865 8.808 16.315 1.00 87.69 95 ARG A C 1
ATOM 694 O O . ARG A 1 95 ? -8.333 7.669 16.332 1.00 87.69 95 ARG A O 1
ATOM 701 N N . TYR A 1 96 ? -7.668 9.530 17.408 1.00 82.56 96 TYR A N 1
ATOM 702 C CA . TYR A 1 96 ? -8.075 9.118 18.742 1.00 82.56 96 TYR A CA 1
ATOM 703 C C . TYR A 1 96 ? -8.693 10.300 19.486 1.00 82.56 96 TYR A C 1
ATOM 705 O O . TYR A 1 96 ? -8.024 11.304 19.748 1.00 82.56 96 TYR A O 1
ATOM 713 N N . GLY A 1 97 ? -9.970 10.189 19.859 1.00 81.00 97 GLY A N 1
ATOM 714 C CA . GLY A 1 97 ? -10.700 11.306 20.461 1.00 81.00 97 GLY A CA 1
ATOM 715 C C . GLY A 1 97 ? -10.648 12.545 19.559 1.00 81.00 97 GLY A C 1
ATOM 716 O O . GLY A 1 97 ? -11.093 12.494 18.417 1.00 81.00 97 GLY A O 1
ATOM 717 N N . SER A 1 98 ? -10.076 13.644 20.061 1.00 82.25 98 SER A N 1
ATOM 718 C CA . SER A 1 98 ? -9.884 14.896 19.305 1.00 82.25 98 SER A CA 1
ATOM 719 C C . SER A 1 98 ? -8.482 15.056 18.698 1.00 82.25 98 SER A C 1
ATOM 721 O O . SER A 1 98 ? -8.122 16.159 18.290 1.00 82.25 98 SER A O 1
ATOM 723 N N . VAL A 1 99 ? -7.660 14.004 18.709 1.00 82.88 99 VAL A N 1
ATOM 724 C CA . VAL A 1 99 ? -6.279 14.027 18.208 1.00 82.88 99 VAL A CA 1
ATOM 725 C C . VAL A 1 99 ? -6.218 13.337 16.850 1.00 82.88 99 VAL A C 1
ATOM 727 O O . VAL A 1 99 ? -6.567 12.163 16.756 1.00 82.88 99 VAL A O 1
ATOM 730 N N . ASP A 1 100 ? -5.701 14.043 15.845 1.00 86.56 100 ASP A N 1
ATOM 731 C CA . ASP A 1 100 ? -5.373 13.503 14.524 1.00 86.56 100 ASP A CA 1
ATOM 732 C C . ASP A 1 100 ? -3.851 13.403 14.359 1.00 86.56 100 ASP A C 1
ATOM 734 O O . ASP A 1 100 ? -3.119 14.366 14.602 1.00 86.56 100 ASP A O 1
ATOM 738 N N . LEU A 1 101 ? -3.368 12.240 13.928 1.00 85.25 101 LEU A N 1
ATOM 739 C CA . LEU A 1 101 ? -1.954 11.948 13.705 1.00 85.25 101 LEU A CA 1
ATOM 740 C C . LEU A 1 101 ? -1.763 11.441 12.276 1.00 85.25 101 LEU A C 1
ATOM 742 O O . LEU A 1 101 ? -2.161 10.326 11.952 1.00 85.25 101 LEU A O 1
ATOM 746 N N . THR A 1 102 ? -1.124 12.232 11.418 1.00 89.12 102 THR A N 1
ATOM 747 C CA . THR A 1 102 ? -0.636 11.736 10.126 1.00 89.12 102 THR A CA 1
ATOM 748 C C . THR A 1 102 ? 0.725 11.093 10.336 1.00 89.12 102 THR A C 1
ATOM 750 O O . THR A 1 102 ? 1.648 11.744 10.828 1.00 89.12 102 THR A O 1
ATOM 753 N N . THR A 1 103 ? 0.862 9.822 9.977 1.00 86.06 103 THR A N 1
ATOM 754 C CA . THR A 1 103 ? 2.104 9.075 10.184 1.00 86.06 103 THR A CA 1
ATOM 755 C C . THR A 1 103 ? 2.324 8.052 9.077 1.00 86.06 103 THR A C 1
ATOM 757 O O . THR A 1 103 ? 1.414 7.736 8.308 1.00 86.06 103 THR A O 1
ATOM 760 N N . THR A 1 104 ? 3.545 7.534 8.982 1.00 86.62 104 THR A N 1
ATOM 761 C CA . THR A 1 104 ? 3.799 6.307 8.230 1.00 86.62 104 THR A CA 1
ATOM 762 C C . THR A 1 104 ? 3.135 5.147 8.960 1.00 86.62 104 THR A C 1
ATOM 764 O O . THR A 1 104 ? 3.188 5.090 10.183 1.00 86.62 104 THR A O 1
ATOM 767 N N . LEU A 1 105 ? 2.505 4.215 8.256 1.00 83.88 105 LEU A N 1
ATOM 768 C CA . LEU A 1 105 ? 1.828 3.068 8.880 1.00 83.88 105 LEU A CA 1
ATOM 769 C C . LEU A 1 105 ? 2.711 1.815 8.938 1.00 83.88 105 LEU A C 1
ATOM 771 O O . LEU A 1 105 ? 2.377 0.835 9.604 1.00 83.88 105 LEU A O 1
ATOM 775 N N . GLN A 1 106 ? 3.838 1.825 8.229 1.00 82.81 106 GLN A N 1
ATOM 776 C CA . GLN A 1 106 ? 4.755 0.697 8.204 1.00 82.81 106 GLN A CA 1
ATOM 777 C C . GLN A 1 106 ? 5.516 0.596 9.536 1.00 82.81 106 GLN A C 1
ATOM 779 O O . GLN A 1 106 ? 6.484 1.316 9.762 1.00 82.81 106 GLN A O 1
ATOM 784 N N . GLY A 1 107 ? 5.072 -0.315 10.409 1.00 69.81 107 GLY A N 1
ATOM 785 C CA . GLY A 1 107 ? 5.737 -0.636 11.678 1.00 69.81 107 GLY A CA 1
ATOM 786 C C . GLY A 1 107 ? 5.686 0.476 12.732 1.00 69.81 107 GLY A C 1
ATOM 787 O O . GLY A 1 107 ? 6.664 0.671 13.453 1.00 69.81 107 GLY A O 1
ATOM 788 N N . THR A 1 108 ? 4.578 1.213 12.826 1.00 78.88 108 THR A N 1
ATOM 789 C CA . THR A 1 108 ? 4.473 2.404 13.683 1.00 78.88 108 THR A CA 1
ATOM 790 C C . THR A 1 108 ? 3.744 2.118 14.995 1.00 78.88 108 THR A C 1
ATOM 792 O O . THR A 1 108 ? 2.614 1.635 15.014 1.00 78.88 108 THR A O 1
ATOM 795 N N . SER A 1 109 ? 4.354 2.502 16.117 1.00 78.25 109 SER A N 1
ATOM 796 C CA . SER A 1 109 ? 3.662 2.573 17.410 1.00 78.25 109 SER A CA 1
ATOM 797 C C . SER A 1 109 ? 2.877 3.879 17.533 1.00 78.25 109 SER A C 1
ATOM 799 O O . SER A 1 109 ? 3.421 4.961 17.303 1.00 78.25 109 SER A O 1
ATOM 801 N N . VAL A 1 110 ? 1.616 3.787 17.955 1.00 75.62 110 VAL A N 1
ATOM 802 C CA . VAL A 1 110 ? 0.768 4.931 18.304 1.00 75.62 110 VAL A CA 1
ATOM 803 C C . VAL A 1 110 ? 0.443 4.864 19.794 1.00 75.62 110 VAL A C 1
ATOM 805 O O . VAL A 1 110 ? -0.188 3.930 20.286 1.00 75.62 110 VAL A O 1
ATOM 808 N N . THR A 1 111 ? 0.852 5.884 20.544 1.00 71.31 111 THR A N 1
ATOM 809 C CA . THR A 1 111 ? 0.478 6.000 21.955 1.00 71.31 111 THR A CA 1
ATOM 810 C C . THR A 1 111 ? -0.903 6.631 22.065 1.00 71.31 111 THR A C 1
ATOM 812 O O . THR A 1 111 ? -1.107 7.769 21.643 1.00 71.31 111 THR A O 1
ATOM 815 N N . VAL A 1 112 ? -1.844 5.909 22.669 1.00 68.06 112 VAL A N 1
ATOM 816 C CA . VAL A 1 112 ? -3.203 6.390 22.929 1.00 68.06 112 VAL A CA 1
ATOM 817 C C . VAL A 1 112 ? -3.427 6.528 24.433 1.00 68.06 112 VAL A C 1
ATOM 819 O O . VAL A 1 112 ? -3.156 5.590 25.183 1.00 68.06 112 VAL A O 1
ATOM 822 N N . PRO A 1 113 ? -3.903 7.688 24.918 1.00 63.22 113 PRO A N 1
ATOM 823 C CA . PRO A 1 113 ? -4.122 7.892 26.342 1.00 63.22 113 PRO A CA 1
ATOM 824 C C . PRO A 1 113 ? -5.375 7.134 26.786 1.00 63.22 113 PRO A C 1
ATOM 826 O O . PRO A 1 113 ? -6.479 7.650 26.660 1.00 63.22 113 PRO A O 1
ATOM 829 N N . VAL A 1 114 ? -5.198 5.912 27.291 1.00 58.78 114 VAL A N 1
ATOM 830 C CA . VAL A 1 114 ? -6.258 5.000 27.754 1.00 58.78 114 VAL A CA 1
ATOM 831 C C . VAL A 1 114 ? -7.301 5.657 28.655 1.00 58.78 114 VAL A C 1
ATOM 833 O O . VAL A 1 114 ? -7.114 5.837 29.857 1.00 58.78 114 VAL A O 1
ATOM 836 N N . SER A 1 115 ? -8.464 5.915 28.074 1.00 62.25 115 SER A N 1
ATOM 837 C CA . SER A 1 115 ? -9.738 5.886 28.781 1.00 62.25 115 SER A CA 1
ATOM 838 C C . SER A 1 115 ? -10.488 4.626 28.349 1.00 62.25 115 SER A C 1
ATOM 840 O O . SER A 1 115 ? -10.417 4.219 27.192 1.00 62.25 115 SER A O 1
ATOM 842 N N . ALA A 1 116 ? -11.180 3.968 29.280 1.00 59.38 116 ALA A N 1
ATOM 843 C CA . ALA A 1 116 ? -11.966 2.777 28.969 1.00 59.38 116 ALA A CA 1
ATOM 844 C C . ALA A 1 116 ? -12.981 3.062 27.845 1.00 59.38 116 ALA A C 1
ATOM 846 O O . ALA A 1 116 ? -13.746 4.020 27.946 1.00 59.38 116 ALA A O 1
ATOM 847 N N . GLY A 1 117 ? -13.004 2.216 26.809 1.00 63.56 117 GLY A N 1
ATOM 848 C CA . GLY A 1 117 ? -13.975 2.307 25.713 1.00 63.56 117 GLY A CA 1
ATOM 849 C C . GLY A 1 117 ? -13.619 3.298 24.605 1.00 63.56 117 GLY A C 1
ATOM 850 O O . GLY A 1 117 ? -14.492 3.664 23.822 1.00 63.56 117 GLY A O 1
ATOM 851 N N . SER A 1 118 ? -12.369 3.755 24.530 1.00 76.75 118 SER A N 1
ATOM 852 C CA . SER A 1 118 ? -11.947 4.610 23.428 1.00 76.75 118 SER A CA 1
ATOM 853 C C . SER A 1 118 ? -11.881 3.860 22.098 1.00 76.75 118 SER A C 1
ATOM 855 O O . SER A 1 118 ? -11.420 2.720 22.015 1.00 76.75 118 SER A O 1
ATOM 857 N N . THR A 1 119 ? -12.293 4.554 21.042 1.00 84.50 119 THR A N 1
ATOM 858 C CA . THR A 1 119 ? -12.219 4.081 19.661 1.00 84.50 119 THR A CA 1
ATOM 859 C C . THR A 1 119 ? -11.008 4.701 18.974 1.00 84.50 119 THR A C 1
ATOM 861 O O . THR A 1 119 ? -10.844 5.923 18.979 1.00 84.50 119 THR A O 1
ATOM 864 N N . LEU A 1 120 ? -10.164 3.853 18.392 1.00 87.12 120 LEU A N 1
ATOM 865 C CA . LEU A 1 120 ? -9.147 4.264 17.433 1.00 87.12 120 LEU A CA 1
ATOM 866 C C . LEU A 1 120 ? -9.764 4.222 16.041 1.00 87.12 120 LEU A C 1
ATOM 868 O O . LEU A 1 120 ? -10.360 3.209 15.679 1.00 87.12 120 LEU A O 1
ATOM 872 N N . GLU A 1 121 ? -9.596 5.277 15.260 1.00 90.69 121 GLU A N 1
ATOM 873 C CA . GLU A 1 121 ? -9.975 5.280 13.853 1.00 90.69 121 GLU A CA 1
ATOM 874 C C . GLU A 1 121 ? -8.724 5.383 12.986 1.00 90.69 121 GLU A C 1
ATOM 876 O O . GLU A 1 121 ? -7.819 6.169 13.276 1.00 90.69 121 GLU A O 1
ATOM 881 N N . VAL A 1 122 ? -8.662 4.582 11.929 1.00 88.75 122 VAL A N 1
ATOM 882 C CA . VAL A 1 122 ? -7.545 4.571 10.984 1.00 88.75 122 VAL A CA 1
ATOM 883 C C . VAL A 1 122 ? -8.079 4.857 9.590 1.00 88.75 122 VAL A C 1
ATOM 885 O O . VAL A 1 122 ? -8.978 4.165 9.112 1.00 88.75 122 VAL A O 1
ATOM 888 N N . PHE A 1 123 ? -7.505 5.870 8.955 1.00 89.69 123 PHE A N 1
ATOM 889 C CA . PHE A 1 123 ? -7.822 6.333 7.613 1.00 89.69 123 PHE A CA 1
ATOM 890 C C . PHE A 1 123 ? -6.634 6.048 6.692 1.00 89.69 123 PHE A C 1
ATOM 892 O O . PHE A 1 123 ? -5.501 6.438 7.007 1.00 89.69 123 PHE A O 1
ATOM 899 N N . ILE A 1 124 ? -6.913 5.366 5.581 1.00 86.38 124 ILE A N 1
ATOM 900 C CA . ILE A 1 124 ? -5.952 4.988 4.533 1.00 86.38 124 ILE A CA 1
ATOM 901 C C . ILE A 1 124 ? -6.120 5.903 3.322 1.00 86.38 124 ILE A C 1
ATOM 903 O O . ILE A 1 124 ? -7.284 6.138 2.923 1.00 86.38 124 ILE A O 1
#